Protein AF-G9WF55-F1 (afdb_monomer_lite)

Secondary structure (DSSP, 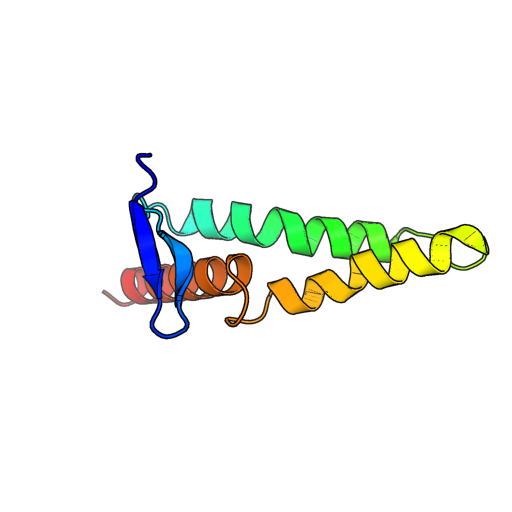8-state):
---EEEE-TTS-EEEE----S-HHHHHHHHHHHHHHHHHHHHHS-TTSGGGHHHHHHHHHGGGGGSTTSHHHHHHHHHHHHHHHHHT-

Foldseek 3Di:
DDWDWDQDPVRDTDTDDDPPPPLVVLLCVLCC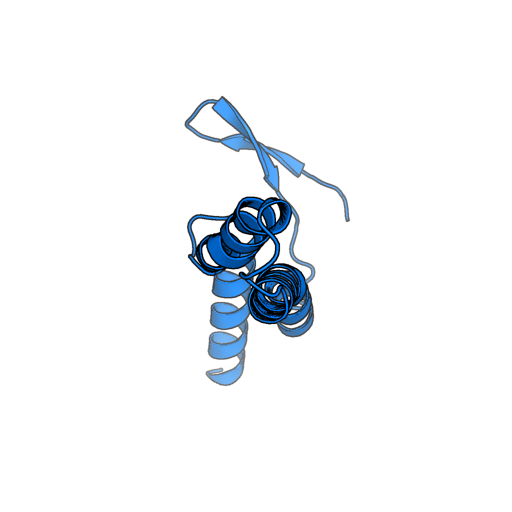QLVVLQVVLVVDDVPPPVCVVSSVVSNCSVCSCDCVHPSVVSNVVSVVVVVVVVVD

Structure (mmCIF, N/CA/C/O backbone):
data_AF-G9WF55-F1
#
_entry.id   AF-G9WF55-F1
#
loop_
_atom_site.group_PDB
_atom_site.id
_atom_site.type_symbol
_atom_site.label_atom_id
_atom_site.label_alt_id
_atom_site.label_comp_id
_atom_site.label_asym_id
_atom_site.label_entity_id
_atom_site.label_seq_id
_atom_site.pdbx_PDB_ins_code
_atom_site.Cartn_x
_atom_site.Cartn_y
_atom_site.Cartn_z
_atom_site.occupancy
_atom_site.B_iso_or_equiv
_atom_site.auth_seq_id
_atom_site.auth_comp_id
_atom_site.auth_asym_id
_atom_site.auth_atom_id
_atom_site.pdbx_PDB_model_num
ATOM 1 N N . MET A 1 1 ? -21.103 -10.759 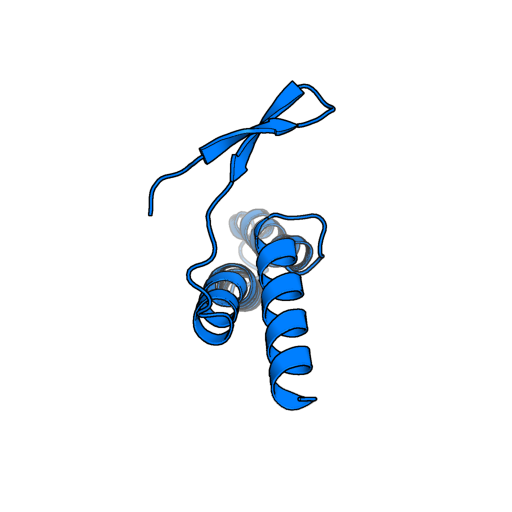1.313 1.00 52.59 1 MET A N 1
ATOM 2 C CA . MET A 1 1 ? -21.272 -9.390 1.856 1.00 52.59 1 MET A CA 1
ATOM 3 C C . MET A 1 1 ? -22.289 -8.663 0.985 1.00 52.59 1 MET A C 1
ATOM 5 O O . MET A 1 1 ? -22.227 -8.847 -0.222 1.00 52.59 1 MET A O 1
ATOM 9 N N . ARG A 1 2 ? -23.251 -7.916 1.547 1.00 45.50 2 ARG A N 1
ATOM 10 C CA . ARG A 1 2 ? -24.191 -7.107 0.745 1.00 45.50 2 ARG A CA 1
ATOM 11 C C . ARG A 1 2 ? -23.591 -5.703 0.566 1.00 45.50 2 ARG A C 1
ATOM 13 O O . ARG A 1 2 ? -23.402 -5.045 1.590 1.00 45.50 2 ARG A O 1
ATOM 20 N N . PRO A 1 3 ? -23.246 -5.265 -0.657 1.00 56.44 3 PRO A N 1
ATOM 21 C CA . PRO A 1 3 ? -22.767 -3.904 -0.884 1.00 56.44 3 PRO A CA 1
ATOM 22 C C . PRO A 1 3 ? -23.902 -2.916 -0.599 1.00 56.44 3 PRO A C 1
ATOM 24 O O . PRO A 1 3 ? -25.027 -3.113 -1.058 1.00 56.44 3 PRO A O 1
ATOM 27 N N . VAL A 1 4 ? -23.629 -1.873 0.186 1.00 71.56 4 VAL A N 1
ATOM 28 C CA . VAL A 1 4 ? -24.588 -0.790 0.429 1.00 71.56 4 VAL A CA 1
ATOM 29 C C . VAL A 1 4 ? -24.181 0.383 -0.446 1.00 71.56 4 VAL A C 1
ATOM 31 O O . VAL A 1 4 ? -23.129 0.983 -0.231 1.00 71.56 4 VAL A O 1
ATOM 34 N N . PHE A 1 5 ? -25.010 0.709 -1.431 1.00 65.75 5 PHE A N 1
ATOM 35 C CA . PHE A 1 5 ? -24.810 1.889 -2.262 1.00 65.75 5 PHE A CA 1
ATOM 36 C C . PHE A 1 5 ? -25.208 3.130 -1.467 1.00 65.75 5 PHE A C 1
ATOM 38 O O . PHE A 1 5 ? -26.345 3.250 -1.010 1.00 65.75 5 PHE A O 1
ATOM 45 N N . LYS A 1 6 ? -24.256 4.038 -1.273 1.00 72.25 6 LYS A N 1
ATOM 46 C CA . LYS A 1 6 ? -24.481 5.357 -0.687 1.00 72.25 6 LYS A CA 1
ATOM 47 C C . LYS A 1 6 ? -23.999 6.412 -1.668 1.00 72.25 6 LYS A C 1
ATOM 49 O O . LYS A 1 6 ? -23.055 6.189 -2.414 1.00 72.25 6 LYS A O 1
ATOM 54 N N . ILE A 1 7 ? -24.645 7.565 -1.662 1.00 67.62 7 ILE A N 1
ATOM 55 C CA . ILE A 1 7 ? -24.189 8.728 -2.418 1.00 67.62 7 ILE A CA 1
ATOM 56 C C . ILE A 1 7 ? -23.491 9.636 -1.407 1.00 67.62 7 ILE A C 1
ATOM 58 O O . ILE A 1 7 ? -24.068 9.945 -0.364 1.00 67.62 7 ILE A O 1
ATOM 62 N N . ASN A 1 8 ? -22.229 9.984 -1.662 1.00 71.12 8 ASN A N 1
ATOM 63 C CA . ASN A 1 8 ? -21.476 10.884 -0.783 1.00 71.12 8 ASN A CA 1
ATOM 64 C C . ASN A 1 8 ? -21.876 12.352 -1.035 1.00 71.12 8 ASN A C 1
ATOM 66 O O . ASN A 1 8 ? -22.546 12.658 -2.019 1.00 71.12 8 ASN A O 1
ATOM 70 N N . LEU A 1 9 ? -21.432 13.271 -0.175 1.00 63.00 9 LEU A N 1
ATOM 71 C CA . LEU A 1 9 ? -21.736 14.709 -0.213 1.00 63.00 9 LEU A CA 1
ATOM 72 C C . LEU A 1 9 ? -21.431 15.375 -1.574 1.00 63.00 9 LEU A C 1
ATOM 74 O O . LEU A 1 9 ? -22.062 16.362 -1.933 1.00 63.00 9 LEU A O 1
ATOM 78 N N . PHE A 1 10 ? -20.512 14.800 -2.355 1.00 74.69 10 PHE A N 1
ATOM 79 C CA . PHE A 1 10 ? -20.139 15.239 -3.705 1.00 74.69 10 PHE A CA 1
ATOM 80 C C . PHE A 1 10 ? -20.901 14.530 -4.840 1.00 74.69 10 PHE A C 1
ATOM 82 O O . PHE A 1 10 ? -20.425 14.512 -5.970 1.00 74.69 10 PHE A O 1
ATOM 89 N N . LEU A 1 11 ? -22.053 13.907 -4.564 1.00 69.19 11 LEU A N 1
ATOM 90 C CA . LEU A 1 11 ? -22.870 13.167 -5.546 1.00 69.19 11 LEU A CA 1
ATOM 91 C C . LEU A 1 11 ? -22.162 11.962 -6.198 1.00 69.19 11 LEU A C 1
ATOM 93 O O . LEU A 1 11 ? -22.650 11.401 -7.177 1.00 69.19 11 LEU A O 1
ATOM 97 N N . LEU A 1 12 ? -21.033 11.522 -5.640 1.00 67.88 12 LEU A N 1
ATOM 98 C CA . LEU A 1 12 ? -20.299 10.365 -6.141 1.00 67.88 12 LEU A CA 1
ATOM 99 C C . LEU A 1 12 ? -20.919 9.066 -5.602 1.00 67.88 12 LEU A C 1
ATOM 101 O O . LEU A 1 12 ? -21.194 8.979 -4.396 1.00 67.88 12 LEU A O 1
ATOM 105 N N . PRO A 1 13 ? -21.133 8.050 -6.459 1.00 63.66 13 PRO A N 1
ATOM 106 C CA . PRO A 1 13 ? -21.572 6.736 -6.019 1.00 63.66 13 PRO A CA 1
ATOM 107 C C . PRO A 1 13 ? -20.459 6.083 -5.195 1.00 63.66 13 PRO A C 1
ATOM 109 O O . PRO A 1 13 ? -19.354 5.856 -5.681 1.00 63.66 13 PRO A O 1
ATOM 112 N N . VAL A 1 14 ? -20.760 5.775 -3.937 1.00 62.44 14 VAL A N 1
ATOM 113 C CA . VAL A 1 14 ? -19.848 5.113 -3.005 1.00 62.44 14 VAL A CA 1
ATOM 114 C C . VAL A 1 14 ? -20.423 3.757 -2.632 1.00 62.44 14 VAL A C 1
ATOM 116 O O . VAL A 1 14 ? -21.545 3.635 -2.134 1.00 62.44 14 VAL A O 1
ATOM 119 N N . ILE A 1 15 ? -19.633 2.715 -2.859 1.00 59.50 15 ILE A N 1
ATOM 120 C CA . ILE A 1 15 ? -19.965 1.366 -2.417 1.00 59.50 15 ILE A CA 1
ATOM 121 C C . ILE A 1 15 ? -19.386 1.198 -1.017 1.00 59.50 15 ILE A C 1
ATOM 123 O O . ILE A 1 15 ? -18.175 1.168 -0.827 1.00 59.50 15 ILE A O 1
ATOM 127 N N . SER A 1 16 ? -20.265 1.116 -0.024 1.00 60.62 16 SER A N 1
ATOM 128 C CA . SER A 1 16 ? -19.886 0.926 1.371 1.00 60.62 16 SER A CA 1
ATOM 129 C C . SER A 1 16 ? -19.985 -0.557 1.724 1.00 60.62 16 SER A C 1
ATOM 131 O O . SER A 1 16 ? -21.053 -1.171 1.606 1.00 60.62 16 SER A O 1
ATOM 133 N N . TYR A 1 17 ? -18.874 -1.140 2.168 1.00 59.53 17 TYR A N 1
ATOM 134 C CA . TYR A 1 17 ? -18.815 -2.522 2.633 1.00 59.53 17 TYR A CA 1
ATOM 135 C C . TYR A 1 17 ? -18.871 -2.556 4.157 1.00 59.53 17 TYR A C 1
ATOM 137 O O . TYR A 1 17 ? -18.180 -1.805 4.842 1.00 59.53 17 TYR A O 1
ATOM 145 N N . LYS A 1 18 ? -19.696 -3.448 4.711 1.00 59.62 18 LYS A N 1
ATOM 146 C CA . LYS A 1 18 ? -19.691 -3.709 6.151 1.00 59.62 18 LYS A CA 1
ATOM 147 C C . LYS A 1 18 ? -18.479 -4.593 6.459 1.00 59.62 18 LYS A C 1
ATOM 149 O O . LYS A 1 18 ? -18.470 -5.756 6.055 1.00 59.62 18 LYS A O 1
ATOM 154 N N . ASN A 1 19 ? -17.469 -4.038 7.129 1.00 62.59 19 ASN A N 1
ATOM 155 C CA . ASN A 1 19 ? -16.296 -4.792 7.568 1.00 62.59 19 ASN A CA 1
ATOM 156 C C . ASN A 1 19 ? -16.755 -5.923 8.520 1.00 62.59 19 ASN A C 1
ATOM 158 O O . ASN A 1 19 ? -17.429 -5.628 9.509 1.00 62.59 19 ASN A O 1
ATOM 162 N N . PRO A 1 20 ? -16.438 -7.204 8.245 1.00 63.53 20 PRO A N 1
ATOM 163 C CA . PRO A 1 20 ? -16.810 -8.326 9.109 1.00 63.53 20 PRO A CA 1
ATOM 164 C C . PRO A 1 20 ? -16.043 -8.380 10.445 1.00 63.53 20 PRO A C 1
ATOM 166 O O . PRO A 1 20 ? -16.207 -9.355 11.172 1.00 63.53 20 PRO A O 1
ATOM 169 N N . GLY A 1 21 ? -15.205 -7.385 10.764 1.00 66.31 21 GLY A N 1
ATOM 170 C CA . GLY A 1 21 ? -14.392 -7.357 11.986 1.00 66.31 21 GLY A CA 1
ATOM 171 C C . GLY A 1 21 ? -13.175 -8.279 11.910 1.00 66.31 21 GLY A C 1
ATOM 172 O O . GLY A 1 21 ? -12.701 -8.773 12.923 1.00 66.31 21 GLY A O 1
ATOM 173 N N . ARG A 1 22 ? -12.690 -8.572 10.696 1.00 77.06 22 ARG A N 1
ATOM 174 C CA . ARG A 1 22 ? -11.468 -9.358 10.470 1.00 77.06 22 ARG A CA 1
ATOM 175 C C . ARG A 1 22 ? -10.340 -8.438 10.027 1.00 77.06 22 ARG A C 1
ATOM 177 O O . ARG A 1 22 ? -9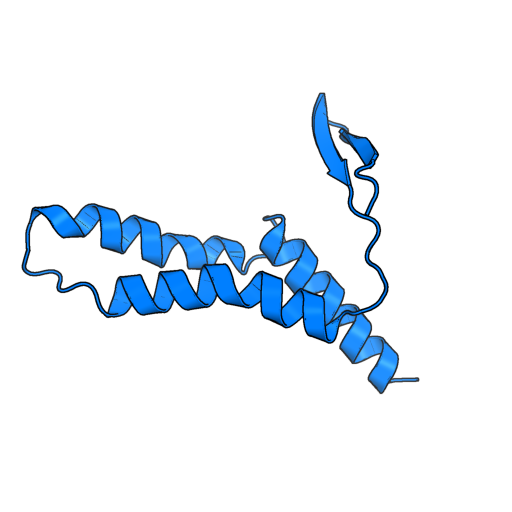.838 -8.551 8.911 1.00 77.06 22 ARG A O 1
ATOM 184 N N . ASP A 1 23 ? -9.972 -7.514 10.904 1.00 78.56 23 ASP A N 1
ATOM 185 C CA . ASP A 1 23 ? -9.093 -6.393 10.564 1.00 78.56 23 ASP A CA 1
ATOM 186 C C . ASP A 1 23 ? -7.701 -6.849 10.106 1.00 78.56 23 ASP A C 1
ATOM 188 O O . ASP A 1 23 ? -7.194 -6.350 9.106 1.00 78.56 23 ASP A O 1
ATOM 192 N N . ALA A 1 24 ? -7.133 -7.898 10.711 1.00 78.69 24 ALA A N 1
ATOM 193 C CA . ALA A 1 24 ? -5.885 -8.496 10.225 1.00 78.69 24 ALA A CA 1
ATOM 194 C C . ALA A 1 24 ? -5.992 -9.048 8.789 1.00 78.69 24 ALA A C 1
ATOM 196 O O . ALA A 1 24 ? -5.076 -8.870 7.989 1.00 78.69 24 ALA A O 1
ATOM 197 N N . GLN A 1 25 ? -7.110 -9.693 8.433 1.00 83.12 25 GLN A N 1
ATOM 198 C CA . GLN A 1 25 ? -7.308 -10.216 7.074 1.00 83.12 25 GLN A CA 1
ATOM 199 C C . GLN A 1 25 ? -7.510 -9.080 6.071 1.00 83.12 25 GLN A C 1
ATOM 201 O O . GLN A 1 25 ? -6.914 -9.101 4.996 1.00 83.12 25 GLN A O 1
ATOM 206 N N . ASN A 1 26 ? -8.302 -8.071 6.433 1.00 82.56 26 ASN A N 1
ATOM 207 C CA . ASN A 1 26 ? -8.527 -6.908 5.580 1.00 82.56 26 ASN A CA 1
ATOM 208 C C . ASN A 1 26 ? -7.237 -6.131 5.330 1.00 82.56 26 ASN A C 1
ATOM 210 O O . ASN A 1 26 ? -6.996 -5.715 4.202 1.00 82.56 26 ASN A O 1
ATOM 214 N N . LEU A 1 27 ? -6.393 -5.989 6.354 1.00 84.56 27 LEU A N 1
ATOM 215 C CA . LEU A 1 27 ? -5.094 -5.342 6.233 1.00 84.56 27 LEU A CA 1
ATOM 216 C C . LEU A 1 27 ? -4.195 -6.072 5.230 1.00 84.56 27 LEU A C 1
ATOM 218 O O . LEU A 1 27 ? -3.615 -5.436 4.355 1.00 84.56 27 LEU A O 1
ATOM 222 N N . VAL A 1 28 ? -4.111 -7.405 5.317 1.00 86.50 28 VAL A N 1
ATOM 223 C CA . VAL A 1 28 ? -3.310 -8.216 4.384 1.00 86.50 28 VAL A CA 1
ATOM 224 C C . VAL A 1 28 ? -3.834 -8.091 2.954 1.00 86.50 28 VAL A C 1
ATOM 226 O O . VAL A 1 28 ? -3.045 -7.906 2.031 1.00 86.50 28 VAL A O 1
ATOM 229 N N . VAL A 1 29 ? -5.154 -8.151 2.755 1.00 86.12 29 VAL A N 1
ATOM 230 C CA . VAL A 1 29 ? -5.757 -8.034 1.419 1.00 86.12 29 VAL A CA 1
ATOM 231 C C . VAL A 1 29 ? -5.522 -6.643 0.835 1.00 86.12 29 VAL A C 1
ATOM 233 O O . VAL A 1 29 ? -5.041 -6.539 -0.292 1.00 86.12 29 VAL A O 1
ATOM 236 N N . ALA A 1 30 ? -5.782 -5.586 1.604 1.00 85.44 30 ALA A N 1
ATOM 237 C CA . ALA A 1 30 ? -5.612 -4.210 1.150 1.00 85.44 30 ALA A CA 1
ATOM 238 C C . ALA A 1 30 ? -4.137 -3.847 0.896 1.00 85.44 30 ALA A C 1
ATOM 240 O O . ALA A 1 30 ? -3.854 -3.074 -0.010 1.00 85.44 30 ALA A O 1
ATOM 241 N N . LEU A 1 31 ? -3.184 -4.445 1.624 1.00 86.88 31 LEU A N 1
ATOM 242 C CA . LEU A 1 31 ? -1.751 -4.292 1.347 1.00 86.88 31 LEU A CA 1
ATOM 243 C C . LEU A 1 31 ? -1.277 -5.127 0.154 1.00 86.88 31 LEU A C 1
ATOM 245 O O . LEU A 1 31 ? -0.347 -4.716 -0.536 1.00 86.88 31 LEU A O 1
ATOM 249 N N . SER A 1 32 ? -1.885 -6.287 -0.105 1.00 88.50 32 SER A N 1
ATOM 250 C CA . SER A 1 32 ? -1.384 -7.235 -1.109 1.00 88.50 32 SER A CA 1
ATOM 251 C C . SER A 1 32 ? -1.295 -6.641 -2.518 1.00 88.50 32 SER A C 1
ATOM 253 O O . SER A 1 32 ? -0.297 -6.851 -3.208 1.00 88.50 32 SER A O 1
ATOM 255 N N . ALA A 1 33 ? -2.294 -5.855 -2.924 1.00 87.06 33 ALA A N 1
ATOM 256 C CA . ALA A 1 33 ? -2.343 -5.217 -4.234 1.00 87.06 33 ALA A CA 1
ATOM 257 C C . ALA A 1 33 ? -1.274 -4.115 -4.400 1.00 87.06 33 ALA A C 1
ATOM 259 O O . ALA A 1 33 ? -0.437 -4.248 -5.297 1.00 87.06 33 ALA A O 1
ATOM 260 N N . PRO A 1 34 ? -1.217 -3.066 -3.552 1.00 88.75 34 PRO A N 1
ATOM 261 C CA . PRO A 1 34 ? -0.204 -2.025 -3.679 1.00 88.75 34 PRO A CA 1
ATOM 262 C C . PRO A 1 34 ? 1.212 -2.568 -3.484 1.00 88.75 34 PRO A C 1
ATOM 264 O O . PRO A 1 34 ? 2.087 -2.260 -4.287 1.00 88.75 34 PRO A O 1
ATOM 267 N N . VAL A 1 35 ? 1.448 -3.428 -2.487 1.00 90.12 35 VAL A N 1
ATOM 268 C CA . VAL A 1 35 ? 2.778 -4.016 -2.253 1.00 90.12 35 VAL A CA 1
ATOM 269 C C . VAL A 1 35 ? 3.205 -4.890 -3.432 1.00 90.12 35 VAL A C 1
ATOM 271 O O . VAL A 1 35 ? 4.329 -4.755 -3.913 1.00 90.12 35 VAL A O 1
ATOM 274 N N . GLY A 1 36 ? 2.313 -5.741 -3.946 1.00 91.19 36 GLY A N 1
ATOM 275 C CA . GLY A 1 36 ? 2.600 -6.592 -5.101 1.00 91.19 36 GLY A CA 1
ATOM 276 C C . GLY A 1 36 ? 2.933 -5.788 -6.358 1.00 91.19 36 GLY A C 1
ATOM 277 O O . GLY A 1 36 ? 3.910 -6.090 -7.041 1.00 91.19 36 GLY A O 1
ATOM 278 N N . LEU A 1 37 ? 2.175 -4.724 -6.633 1.00 90.38 37 LEU A N 1
ATOM 279 C CA . LEU A 1 37 ? 2.412 -3.852 -7.785 1.00 90.38 37 LEU A CA 1
ATOM 280 C C . LEU A 1 37 ? 3.709 -3.054 -7.646 1.00 90.38 37 LEU A C 1
ATOM 282 O O . LEU A 1 37 ? 4.452 -2.947 -8.616 1.00 90.38 37 LEU A O 1
ATOM 286 N N . ILE A 1 38 ? 4.042 -2.565 -6.451 1.00 90.50 38 ILE A N 1
ATOM 287 C CA . ILE A 1 38 ? 5.328 -1.900 -6.202 1.00 90.50 38 ILE A CA 1
ATOM 288 C C . ILE A 1 38 ? 6.487 -2.870 -6.449 1.00 90.50 38 ILE A C 1
ATOM 290 O O . ILE A 1 38 ? 7.430 -2.522 -7.158 1.00 90.50 38 ILE A O 1
ATOM 294 N N . ILE A 1 39 ? 6.406 -4.097 -5.921 1.00 91.50 39 ILE A N 1
ATOM 295 C CA . ILE A 1 39 ? 7.427 -5.135 -6.123 1.00 91.50 39 ILE A CA 1
ATOM 296 C C . ILE A 1 39 ? 7.593 -5.450 -7.614 1.00 91.50 39 ILE A C 1
ATOM 298 O O . ILE A 1 39 ? 8.718 -5.446 -8.114 1.00 91.50 39 ILE A O 1
ATOM 302 N N . LEU A 1 40 ? 6.492 -5.645 -8.345 1.00 89.38 40 LEU A N 1
ATOM 303 C CA . LEU A 1 40 ? 6.520 -5.849 -9.797 1.00 89.38 40 LEU A CA 1
ATOM 304 C C . LEU A 1 40 ? 7.144 -4.655 -10.533 1.00 89.38 40 LEU A C 1
ATOM 306 O O . LEU A 1 40 ? 7.979 -4.846 -11.413 1.00 89.38 40 LEU A O 1
ATOM 310 N N . GLY A 1 41 ? 6.809 -3.427 -10.134 1.00 87.50 41 GLY A N 1
ATOM 311 C CA . G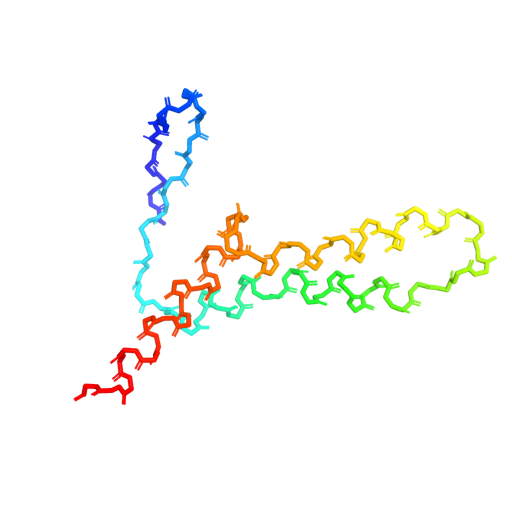LY A 1 41 ? 7.412 -2.204 -10.663 1.00 87.50 41 GLY A CA 1
ATOM 312 C C . GLY A 1 41 ? 8.925 -2.129 -10.449 1.00 87.50 41 GLY A C 1
ATOM 313 O O . GLY A 1 41 ? 9.650 -1.686 -11.339 1.00 87.50 41 GLY A O 1
ATOM 314 N N . MET A 1 42 ? 9.421 -2.592 -9.297 1.00 87.31 42 MET A N 1
ATOM 315 C CA . MET A 1 42 ? 10.859 -2.664 -9.012 1.00 87.31 42 MET A CA 1
ATOM 316 C C . MET A 1 42 ? 11.571 -3.744 -9.838 1.00 87.31 42 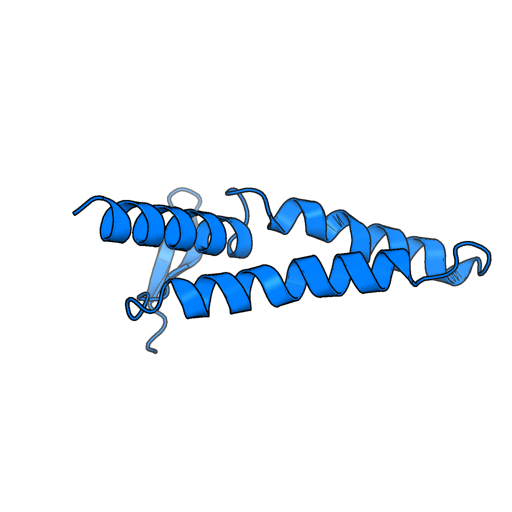MET A C 1
ATOM 318 O O . MET A 1 42 ? 12.705 -3.527 -10.258 1.00 87.31 42 MET A O 1
ATOM 322 N N . LEU A 1 43 ? 10.909 -4.877 -10.096 1.00 89.44 43 LEU A N 1
ATOM 323 C CA . LEU A 1 43 ? 11.423 -5.973 -10.929 1.00 89.44 43 LEU A CA 1
ATOM 324 C C . LEU A 1 43 ? 11.468 -5.626 -12.425 1.00 89.44 43 LEU A C 1
ATOM 326 O O . LEU A 1 43 ? 12.264 -6.207 -13.162 1.00 89.44 43 LEU A O 1
ATOM 330 N N . ILE A 1 44 ? 10.638 -4.686 -12.888 1.00 86.19 44 ILE A N 1
ATOM 331 C CA . ILE A 1 44 ? 10.643 -4.241 -14.284 1.00 86.19 44 ILE A CA 1
ATOM 332 C C . ILE A 1 44 ? 11.961 -3.522 -14.606 1.00 86.19 44 ILE A C 1
ATOM 334 O O . ILE A 1 44 ? 12.289 -2.457 -14.056 1.00 86.19 44 ILE A O 1
ATOM 338 N N . ASN A 1 45 ? 12.697 -4.101 -15.558 1.00 78.75 45 ASN A N 1
ATOM 339 C CA . ASN A 1 45 ? 13.947 -3.546 -16.049 1.00 78.75 45 ASN A CA 1
ATOM 340 C C . ASN A 1 45 ? 13.680 -2.305 -16.918 1.00 78.75 45 ASN A C 1
ATOM 342 O O . ASN A 1 45 ? 12.907 -2.337 -17.875 1.00 78.75 45 ASN A O 1
ATOM 346 N N . SER A 1 46 ? 14.323 -1.198 -16.555 1.00 68.94 46 SER A N 1
ATOM 347 C CA . SER A 1 46 ? 14.108 0.132 -17.141 1.00 68.94 46 SER A CA 1
ATOM 348 C C . SER A 1 46 ? 14.730 0.293 -18.532 1.00 68.94 46 SER A C 1
ATOM 350 O O . SER A 1 46 ? 14.443 1.270 -19.213 1.00 68.94 46 SER A O 1
ATOM 352 N N . GLU A 1 47 ? 15.581 -0.647 -18.943 1.00 72.69 47 GLU A N 1
ATOM 353 C CA . GLU A 1 47 ? 16.300 -0.613 -20.222 1.00 72.69 47 GLU A CA 1
ATOM 354 C C . GLU A 1 47 ? 15.407 -0.949 -21.425 1.00 72.69 47 GLU A C 1
ATOM 356 O O . GLU A 1 47 ? 15.759 -0.642 -22.562 1.00 72.69 47 GLU A O 1
ATOM 361 N N . ILE A 1 48 ? 14.230 -1.547 -21.194 1.00 76.25 48 ILE A N 1
ATOM 362 C CA . ILE A 1 48 ? 13.279 -1.852 -22.263 1.00 76.25 48 ILE A CA 1
ATOM 363 C C . ILE A 1 48 ? 12.346 -0.642 -22.451 1.00 76.25 48 ILE A C 1
ATOM 365 O O . ILE A 1 48 ? 11.517 -0.370 -21.575 1.00 76.25 48 ILE A O 1
ATOM 369 N N . PRO A 1 49 ? 12.410 0.072 -23.592 1.00 70.56 49 PRO A N 1
ATOM 370 C CA . PRO A 1 49 ? 11.775 1.385 -23.761 1.00 70.56 49 PRO A CA 1
ATOM 371 C C . PRO A 1 49 ? 10.246 1.370 -23.599 1.00 70.56 49 PRO A C 1
ATOM 373 O O . PRO A 1 49 ? 9.655 2.361 -23.178 1.00 70.56 49 PRO A O 1
ATOM 376 N N . TYR A 1 50 ? 9.594 0.237 -23.863 1.00 78.06 50 TYR A N 1
ATOM 377 C CA . TYR A 1 50 ? 8.140 0.093 -23.747 1.00 78.06 50 TYR A CA 1
ATOM 378 C C . TYR A 1 50 ? 7.642 -0.139 -22.311 1.00 78.06 50 TYR A C 1
ATOM 380 O O . TYR A 1 50 ? 6.460 0.053 -22.035 1.00 78.06 50 TYR A O 1
ATOM 388 N N . PHE A 1 51 ? 8.520 -0.519 -21.378 1.00 82.06 51 PHE A N 1
ATOM 389 C CA . PHE A 1 51 ? 8.129 -0.857 -20.005 1.00 82.06 51 PHE A CA 1
ATOM 390 C C . PHE A 1 51 ? 8.231 0.314 -19.018 1.00 82.06 51 PHE A C 1
ATOM 392 O O . PHE A 1 51 ? 7.774 0.193 -17.879 1.00 82.06 51 PHE A O 1
ATOM 399 N N . GLY A 1 52 ? 8.752 1.471 -19.445 1.00 81.44 52 GLY A N 1
ATOM 400 C CA . GLY A 1 52 ? 8.864 2.662 -18.596 1.00 81.44 52 GLY A CA 1
ATOM 401 C C . GLY A 1 52 ? 7.517 3.132 -18.033 1.00 81.44 52 GLY A C 1
ATOM 402 O O . GLY A 1 52 ? 7.405 3.395 -16.838 1.00 81.44 52 GLY A O 1
ATOM 403 N N . LEU A 1 53 ? 6.464 3.151 -18.860 1.00 84.19 53 LEU A N 1
ATOM 404 C CA . LEU A 1 53 ? 5.111 3.518 -18.420 1.00 84.19 53 LEU A CA 1
ATOM 405 C C . LEU A 1 53 ? 4.529 2.504 -17.429 1.00 84.19 53 LEU A C 1
ATOM 407 O O . LEU A 1 53 ? 3.972 2.900 -16.409 1.00 84.19 53 LEU A O 1
ATOM 411 N N . ALA A 1 54 ? 4.699 1.205 -17.687 1.00 84.94 54 ALA A N 1
ATOM 412 C CA . ALA A 1 54 ? 4.233 0.151 -16.786 1.00 84.94 54 ALA A CA 1
ATOM 413 C C . ALA A 1 54 ? 4.911 0.243 -15.410 1.00 84.94 54 ALA A C 1
ATOM 415 O O . ALA A 1 54 ? 4.246 0.108 -14.384 1.00 84.94 54 ALA A O 1
ATOM 416 N N . LYS A 1 55 ? 6.214 0.549 -15.383 1.00 87.00 55 LYS A N 1
ATOM 417 C CA . LYS A 1 55 ? 6.974 0.787 -14.152 1.00 87.00 55 LYS A CA 1
ATOM 418 C C . LYS A 1 55 ? 6.437 1.980 -13.369 1.00 87.00 55 LYS A C 1
ATOM 420 O O . LYS A 1 55 ? 6.216 1.857 -12.168 1.00 87.00 55 LYS A O 1
ATOM 425 N N . ILE A 1 56 ? 6.185 3.104 -14.041 1.00 86.38 56 ILE A N 1
ATOM 426 C CA . ILE A 1 56 ? 5.610 4.296 -13.403 1.00 86.38 56 ILE A CA 1
ATOM 427 C C . ILE A 1 56 ? 4.236 3.964 -12.815 1.00 86.38 56 ILE A C 1
ATOM 429 O O . ILE A 1 56 ? 4.033 4.193 -11.629 1.00 86.38 56 ILE A O 1
ATOM 433 N N . LEU A 1 57 ? 3.341 3.343 -13.593 1.00 87.56 57 LEU A N 1
ATOM 434 C CA . LEU A 1 57 ? 2.006 2.944 -13.130 1.00 87.56 57 LEU A CA 1
ATOM 435 C C . LEU A 1 57 ? 2.069 2.013 -11.914 1.00 87.56 57 LEU A C 1
ATOM 437 O O . LEU A 1 57 ? 1.326 2.199 -10.954 1.00 87.56 57 LEU A O 1
ATOM 441 N N . CYS A 1 58 ? 2.985 1.045 -11.924 1.00 86.75 58 CYS A N 1
ATOM 442 C CA . CYS A 1 58 ? 3.211 0.145 -10.797 1.00 86.75 58 CYS A CA 1
ATOM 443 C C . CYS A 1 58 ? 3.669 0.905 -9.544 1.00 86.75 58 CYS A C 1
ATOM 445 O O . CYS A 1 58 ? 3.090 0.719 -8.477 1.00 86.75 58 CYS A O 1
ATOM 447 N N . LEU A 1 59 ? 4.640 1.811 -9.674 1.00 87.06 59 LEU A N 1
ATOM 448 C CA . LEU A 1 59 ? 5.165 2.601 -8.557 1.00 87.06 59 LEU A CA 1
ATOM 449 C C . LEU A 1 59 ? 4.165 3.644 -8.035 1.00 87.06 59 LEU A C 1
ATOM 451 O O . LEU A 1 59 ? 4.158 3.933 -6.841 1.00 87.06 59 LEU A O 1
ATOM 455 N N . THR A 1 60 ? 3.271 4.171 -8.876 1.00 88.81 60 THR A N 1
ATOM 456 C CA . THR A 1 60 ? 2.207 5.089 -8.433 1.00 88.81 60 THR A CA 1
ATOM 457 C C . THR A 1 60 ? 1.235 4.424 -7.448 1.00 88.81 60 THR A C 1
ATOM 459 O O . THR A 1 60 ? 0.613 5.128 -6.655 1.00 88.81 60 THR A O 1
ATOM 462 N N . ASN A 1 61 ? 1.173 3.085 -7.383 1.00 88.06 61 ASN A N 1
ATOM 463 C CA . ASN A 1 61 ? 0.388 2.373 -6.363 1.00 88.06 61 ASN A CA 1
ATOM 464 C C . ASN A 1 61 ? 0.872 2.616 -4.923 1.00 88.06 61 ASN A C 1
ATOM 466 O O . ASN A 1 61 ? 0.138 2.304 -3.991 1.00 88.06 61 ASN A O 1
ATOM 470 N N . VAL A 1 62 ? 2.038 3.242 -4.709 1.00 87.69 62 VAL A N 1
ATOM 471 C CA . VAL A 1 62 ? 2.415 3.789 -3.390 1.00 87.69 62 VAL A CA 1
ATOM 472 C C . VAL A 1 62 ? 1.353 4.764 -2.869 1.00 87.69 62 VAL A C 1
ATOM 474 O O . VAL A 1 62 ? 1.094 4.796 -1.669 1.00 87.69 62 VAL A O 1
ATOM 477 N N . ALA A 1 63 ? 0.676 5.512 -3.747 1.00 86.88 63 ALA A N 1
ATOM 478 C CA . ALA A 1 63 ? -0.407 6.409 -3.351 1.00 86.88 63 ALA A CA 1
ATOM 479 C C . ALA A 1 63 ? -1.603 5.664 -2.727 1.00 86.88 63 ALA A C 1
ATOM 481 O O . ALA A 1 63 ? -2.290 6.234 -1.881 1.00 86.88 63 ALA A O 1
ATOM 482 N N . ASN A 1 64 ? -1.807 4.382 -3.058 1.00 85.12 64 ASN A N 1
ATOM 483 C CA . ASN A 1 64 ? -2.861 3.554 -2.460 1.00 85.12 64 ASN A CA 1
ATOM 484 C C . ASN A 1 64 ? -2.566 3.162 -1.000 1.00 85.12 64 ASN A C 1
ATOM 486 O O . ASN A 1 64 ? -3.424 2.603 -0.326 1.00 85.12 64 ASN A O 1
ATOM 490 N N . LEU A 1 65 ? -1.375 3.482 -0.479 1.00 83.44 65 LEU A N 1
ATOM 491 C CA . LEU A 1 65 ? -1.055 3.363 0.947 1.00 83.44 65 LEU A CA 1
ATOM 492 C C . LEU A 1 65 ? -1.524 4.582 1.759 1.00 83.44 65 LEU A C 1
ATOM 494 O O . LEU A 1 65 ? -1.560 4.521 2.987 1.00 83.44 65 LEU A O 1
ATOM 498 N N . LEU A 1 66 ? -1.870 5.695 1.102 1.00 85.69 66 LEU A N 1
ATOM 499 C CA . LEU A 1 66 ? -2.366 6.898 1.770 1.00 85.69 66 LEU A CA 1
ATOM 500 C C . LEU A 1 66 ? -3.865 6.762 2.090 1.00 85.69 66 LEU A C 1
ATOM 502 O O . LEU A 1 66 ? -4.616 6.273 1.239 1.00 85.69 66 LEU A O 1
ATOM 506 N N . PRO A 1 67 ? -4.340 7.285 3.243 1.00 80.62 67 PRO A N 1
ATOM 507 C CA . PRO A 1 67 ? -5.737 7.206 3.699 1.00 80.62 67 PRO A CA 1
ATOM 508 C C . PRO A 1 67 ? -6.668 8.177 2.946 1.00 80.62 67 PRO A C 1
ATOM 510 O O . PRO A 1 67 ? -7.514 8.844 3.530 1.00 80.62 67 PRO A O 1
ATOM 513 N N . ILE A 1 68 ? -6.445 8.312 1.644 1.00 79.25 68 ILE A N 1
ATOM 514 C CA . ILE A 1 68 ? -7.236 9.099 0.691 1.00 79.25 68 ILE A CA 1
ATOM 515 C C . ILE A 1 68 ? -7.871 8.151 -0.343 1.00 79.25 68 ILE A C 1
ATOM 517 O O . ILE A 1 68 ? -8.857 8.485 -0.993 1.00 79.25 68 ILE A O 1
ATOM 521 N N . THR A 1 69 ? -7.298 6.954 -0.498 1.00 83.69 69 THR A N 1
ATOM 522 C CA . THR A 1 69 ? -7.771 5.906 -1.406 1.00 83.69 69 THR A CA 1
ATOM 523 C C . THR A 1 69 ? -8.557 4.858 -0.629 1.00 83.69 69 THR A C 1
ATOM 525 O O . THR A 1 69 ? -8.327 4.673 0.562 1.00 83.69 69 THR A O 1
ATOM 528 N N . THR A 1 70 ? -9.459 4.134 -1.293 1.00 81.12 70 THR A N 1
ATOM 529 C CA . THR A 1 70 ? -10.260 3.084 -0.641 1.00 81.12 70 THR A CA 1
ATOM 530 C C . THR A 1 70 ? -9.387 2.004 0.005 1.00 81.12 70 THR A C 1
ATOM 532 O O . THR A 1 70 ? -9.665 1.592 1.129 1.00 81.12 70 THR A O 1
ATOM 535 N N . ASP A 1 71 ? -8.303 1.586 -0.656 1.00 82.38 71 ASP A N 1
ATOM 536 C CA . ASP A 1 71 ? -7.361 0.618 -0.084 1.00 82.38 71 ASP A CA 1
ATOM 537 C C . ASP A 1 71 ? -6.650 1.200 1.145 1.00 82.38 71 ASP A C 1
ATOM 539 O O . ASP A 1 71 ? -6.591 0.554 2.191 1.00 82.38 71 ASP A O 1
ATOM 543 N N . GLY A 1 72 ? -6.194 2.452 1.072 1.00 83.81 72 GLY A N 1
ATOM 544 C CA . GLY A 1 72 ? -5.545 3.137 2.188 1.00 83.81 72 GLY A CA 1
ATOM 545 C C . GLY A 1 72 ? -6.474 3.422 3.372 1.00 83.81 72 GLY A C 1
ATOM 546 O O . GLY A 1 72 ? -6.041 3.321 4.519 1.00 83.81 72 GLY A O 1
ATOM 547 N N . GLU A 1 73 ? -7.755 3.715 3.133 1.00 86.12 73 GLU A N 1
ATOM 548 C CA . GLU A 1 73 ? -8.784 3.819 4.176 1.00 86.12 73 GLU A CA 1
ATOM 549 C C . GLU A 1 73 ? -8.956 2.482 4.907 1.00 86.12 73 GLU A C 1
ATOM 551 O O . GLU A 1 73 ? -8.988 2.452 6.138 1.00 86.12 73 GLU A O 1
ATOM 556 N N . VAL A 1 74 ? -9.015 1.367 4.169 1.00 84.94 74 VAL A N 1
ATOM 557 C CA . VAL A 1 74 ? -9.122 0.021 4.753 1.00 84.94 74 VAL A CA 1
ATOM 558 C C . VAL A 1 74 ? -7.856 -0.350 5.525 1.00 84.94 74 VAL A C 1
ATOM 560 O O . VAL A 1 74 ? -7.969 -0.882 6.631 1.00 84.94 74 VAL A O 1
ATOM 563 N N . ILE A 1 75 ? -6.665 -0.044 4.998 1.00 87.25 75 ILE A N 1
ATOM 564 C CA . ILE A 1 75 ? -5.382 -0.230 5.695 1.00 87.25 75 ILE A CA 1
ATOM 565 C C . ILE A 1 75 ? -5.389 0.556 7.007 1.00 87.25 75 ILE A C 1
ATOM 567 O O . ILE A 1 75 ? -5.148 -0.015 8.070 1.00 87.25 75 ILE A O 1
ATOM 571 N N . PHE A 1 76 ? -5.717 1.847 6.951 1.00 87.56 76 PHE A N 1
ATOM 572 C CA . PHE A 1 76 ? -5.722 2.721 8.119 1.00 87.56 76 PHE A CA 1
ATOM 573 C C . PHE A 1 76 ? -6.728 2.257 9.177 1.00 87.56 76 PHE A C 1
ATOM 575 O O . PHE A 1 76 ? -6.374 2.132 10.349 1.00 87.56 76 PHE A O 1
ATOM 582 N N . LEU A 1 77 ? -7.962 1.943 8.770 1.00 85.56 77 LEU A N 1
ATOM 583 C CA . LEU A 1 77 ? -9.015 1.474 9.670 1.00 85.56 77 LEU A CA 1
ATOM 584 C C . LEU A 1 77 ? -8.643 0.136 10.325 1.00 85.56 77 LEU A C 1
ATOM 586 O O . LEU A 1 77 ? -8.836 -0.037 11.527 1.00 85.56 77 LEU A O 1
ATOM 590 N N . SER A 1 78 ? -8.063 -0.786 9.553 1.00 85.38 78 SER A N 1
ATOM 591 C CA . SER A 1 78 ? -7.632 -2.091 10.058 1.00 85.38 78 SER A CA 1
ATOM 592 C C . SER A 1 78 ? -6.481 -1.960 11.060 1.00 85.38 78 SER A C 1
ATOM 594 O O . SER A 1 78 ? -6.513 -2.585 12.117 1.00 85.38 78 SER A O 1
ATOM 596 N N . VAL A 1 79 ? -5.487 -1.108 10.774 1.00 86.38 79 VAL A N 1
ATOM 597 C CA . VAL A 1 79 ? -4.383 -0.811 11.706 1.00 86.38 79 VAL A CA 1
ATOM 598 C C . VAL A 1 79 ? -4.911 -0.156 12.980 1.00 86.38 79 VAL A C 1
ATOM 600 O O . VAL A 1 79 ? -4.540 -0.562 14.080 1.00 86.38 79 VAL A O 1
ATOM 603 N N . TYR A 1 80 ? -5.798 0.832 12.854 1.00 87.50 80 TYR A N 1
ATOM 604 C CA . TYR A 1 80 ? -6.384 1.524 13.998 1.00 87.50 80 TYR A CA 1
ATOM 605 C C . TYR A 1 80 ? -7.142 0.563 14.924 1.00 87.50 80 TYR A C 1
ATOM 607 O O . TYR A 1 80 ? -6.927 0.583 16.138 1.00 87.50 80 TYR A O 1
ATOM 615 N N . ASN A 1 81 ? -7.984 -0.308 14.361 1.00 84.00 81 ASN A N 1
ATOM 616 C CA . ASN A 1 81 ? -8.737 -1.288 15.139 1.00 84.00 81 ASN A CA 1
ATOM 617 C C . ASN A 1 81 ? -7.824 -2.321 15.810 1.00 84.00 81 ASN A C 1
ATOM 619 O O . ASN A 1 81 ? -7.993 -2.574 16.998 1.00 84.00 81 ASN A O 1
ATOM 623 N N . LEU A 1 82 ? -6.808 -2.838 15.109 1.00 83.75 82 LEU A N 1
ATOM 624 C CA . LEU A 1 82 ? -5.828 -3.766 15.690 1.00 83.75 82 LEU A CA 1
ATOM 625 C C . LEU A 1 82 ? -5.072 -3.150 16.875 1.00 83.75 82 LEU A C 1
ATOM 627 O O . LEU A 1 82 ? -4.854 -3.811 17.890 1.00 83.75 82 LEU A O 1
ATOM 631 N N . ILE A 1 83 ? -4.680 -1.876 16.773 1.00 85.19 83 ILE A N 1
ATOM 632 C CA . ILE A 1 83 ? -4.018 -1.160 17.873 1.00 85.19 83 ILE A CA 1
ATOM 633 C C . ILE A 1 83 ? -4.985 -0.950 19.043 1.00 85.19 83 ILE A C 1
ATOM 635 O O . ILE A 1 83 ? -4.582 -1.065 20.200 1.00 85.19 83 ILE A O 1
ATOM 639 N N . LYS A 1 84 ? -6.252 -0.633 18.760 1.00 84.12 84 LYS A N 1
ATOM 640 C CA . LYS A 1 84 ? -7.287 -0.453 19.783 1.00 84.12 84 LYS A CA 1
ATOM 641 C C . LYS A 1 84 ? -7.571 -1.756 20.535 1.00 84.12 84 LYS A C 1
ATOM 643 O O . LYS A 1 84 ? -7.635 -1.729 21.760 1.00 84.12 84 LYS A O 1
ATOM 648 N N . GLU A 1 85 ? -7.690 -2.876 19.827 1.00 77.62 85 GLU A N 1
ATOM 649 C CA . GLU A 1 85 ? -7.881 -4.201 20.428 1.00 77.62 85 GLU A CA 1
ATOM 650 C C . GLU A 1 85 ? -6.691 -4.614 21.300 1.00 77.62 85 GLU A C 1
ATOM 652 O O . GLU A 1 85 ? -6.899 -5.163 22.369 1.00 77.62 85 GLU A O 1
ATOM 657 N N . ASN A 1 86 ? -5.454 -4.282 20.913 1.00 67.12 86 ASN A N 1
ATOM 658 C CA . ASN A 1 86 ? -4.267 -4.568 21.733 1.00 67.12 86 ASN A CA 1
ATOM 659 C C . ASN A 1 86 ? -4.102 -3.649 22.960 1.00 67.12 86 ASN A C 1
ATOM 661 O O . ASN A 1 86 ? -3.273 -3.929 23.823 1.00 67.12 86 ASN A O 1
ATOM 665 N N . LYS A 1 87 ? -4.828 -2.526 23.030 1.00 58.56 87 LYS A N 1
ATOM 666 C CA . LYS A 1 87 ? -4.781 -1.582 24.162 1.00 58.56 87 LYS A CA 1
ATOM 667 C C . LYS A 1 87 ? -5.859 -1.828 25.222 1.00 58.56 87 LYS A C 1
ATOM 669 O O . LYS A 1 87 ? -5.809 -1.161 26.255 1.00 58.56 87 LYS A O 1
ATOM 674 N N . THR A 1 88 ? -6.827 -2.703 24.953 1.00 47.47 88 THR A N 1
ATOM 675 C CA . THR A 1 88 ? -7.949 -3.016 25.855 1.00 47.47 88 THR A CA 1
ATOM 676 C C . THR A 1 88 ? -7.735 -4.387 26.474 1.00 47.47 88 THR A C 1
ATOM 678 O O . THR A 1 88 ? -8.027 -4.527 27.680 1.00 47.47 88 THR A O 1
#

pLDDT: mean 78.53, std 11.05, range [45.5, 91.5]

Radius of gyration: 16.41 Å; chains: 1; bounding box: 41×26×50 Å

Organism: NCBI:txid1045004

Sequence (88 aa):
MRPVFKINLFLLPVISYKNPGRDAQNLVVALSAPVGLIILGMLINSEIPYFGLAKILCLTNVANLLPITTDGEVIFLSVYNLIKENKT